Protein AF-A0A418M499-F1 (afdb_monomer)

Mean predicted aligned error: 8.82 Å

Organism: NCBI:txid2305895

pLDDT: mean 82.16, std 16.29, range [38.34, 95.44]

Radius of gyration: 14.76 Å; Cα contacts (8 Å, |Δi|>4): 53; chains: 1; bounding box: 34×19×52 Å

Structure (mmCIF, N/CA/C/O backbone):
data_AF-A0A418M499-F1
#
_entry.id   AF-A0A418M499-F1
#
loop_
_atom_site.group_PDB
_atom_site.id
_atom_site.type_symbol
_atom_site.label_atom_id
_atom_site.label_alt_id
_atom_site.label_comp_id
_atom_site.label_asym_id
_atom_site.label_entity_id
_atom_site.label_seq_id
_atom_site.pdbx_PDB_ins_code
_atom_site.Cartn_x
_atom_site.Cartn_y
_atom_site.Cartn_z
_atom_site.occupancy
_atom_site.B_iso_or_equiv
_atom_site.auth_seq_id
_atom_site.auth_comp_id
_atom_site.auth_asym_id
_atom_site.auth_atom_id
_atom_site.pdbx_PDB_model_num
ATOM 1 N N . MET A 1 1 ? 23.532 11.049 0.841 1.00 38.34 1 MET A N 1
ATOM 2 C CA . MET A 1 1 ? 23.082 10.213 1.975 1.00 38.34 1 MET A CA 1
ATOM 3 C C . MET A 1 1 ? 21.620 9.859 1.744 1.00 38.34 1 MET A C 1
ATOM 5 O O . MET A 1 1 ? 20.761 10.701 1.969 1.00 38.34 1 MET A O 1
ATOM 9 N N . THR A 1 2 ? 21.322 8.678 1.208 1.00 47.06 2 THR A N 1
ATOM 10 C CA . THR A 1 2 ? 19.938 8.220 1.009 1.00 47.06 2 THR A CA 1
ATOM 11 C C . THR A 1 2 ? 19.378 7.835 2.376 1.00 47.06 2 THR A C 1
ATOM 13 O O . THR A 1 2 ? 19.804 6.843 2.961 1.00 47.06 2 THR A O 1
ATOM 16 N N . LYS A 1 3 ? 18.491 8.667 2.939 1.00 58.06 3 LYS A N 1
ATOM 17 C CA . LYS A 1 3 ? 17.776 8.335 4.178 1.00 58.06 3 LYS A CA 1
ATOM 18 C C . LYS A 1 3 ? 17.050 7.005 3.962 1.00 58.06 3 LYS A C 1
ATOM 20 O O . LYS A 1 3 ? 16.300 6.871 2.999 1.00 58.06 3 LYS A O 1
ATOM 25 N N . ALA A 1 4 ? 17.297 6.028 4.830 1.00 64.19 4 ALA A N 1
ATOM 26 C CA . ALA A 1 4 ? 16.563 4.771 4.797 1.00 64.19 4 ALA A CA 1
ATOM 27 C C . ALA A 1 4 ? 15.073 5.064 5.035 1.00 64.19 4 ALA A C 1
ATOM 29 O O . ALA A 1 4 ? 14.724 5.741 6.004 1.00 64.19 4 ALA A O 1
ATOM 30 N N . LYS A 1 5 ? 14.203 4.593 4.136 1.00 72.69 5 LYS A N 1
ATOM 31 C CA . LYS A 1 5 ? 12.752 4.708 4.313 1.00 72.69 5 LYS A CA 1
ATOM 32 C C . LYS A 1 5 ? 12.307 3.810 5.482 1.00 72.69 5 LYS A C 1
ATOM 34 O O . LYS A 1 5 ? 12.885 2.736 5.675 1.00 72.69 5 LYS A O 1
ATOM 39 N N . PRO A 1 6 ? 11.274 4.201 6.249 1.00 83.12 6 PRO A N 1
ATOM 40 C CA . PRO A 1 6 ? 10.775 3.407 7.378 1.00 83.12 6 PRO A CA 1
ATOM 41 C C . PRO A 1 6 ? 9.982 2.154 6.948 1.00 83.12 6 PRO A C 1
ATOM 43 O O . PRO A 1 6 ? 9.388 1.470 7.780 1.00 83.12 6 PRO A O 1
ATOM 46 N N . TYR A 1 7 ? 9.954 1.840 5.652 1.00 88.25 7 TYR A N 1
ATOM 47 C CA . TYR A 1 7 ? 9.227 0.715 5.080 1.00 88.25 7 TYR A CA 1
ATOM 48 C C . TYR A 1 7 ? 9.954 0.133 3.868 1.00 88.25 7 TYR A C 1
ATOM 50 O O . TYR A 1 7 ? 10.845 0.756 3.285 1.00 88.25 7 TYR A O 1
ATOM 58 N N . GLN A 1 8 ? 9.546 -1.074 3.496 1.00 90.00 8 GLN A N 1
ATOM 59 C CA . GLN A 1 8 ? 10.018 -1.814 2.339 1.00 90.00 8 GLN A CA 1
ATOM 60 C C . GLN A 1 8 ? 8.823 -2.367 1.555 1.00 90.00 8 GLN A C 1
ATOM 62 O O . GLN A 1 8 ? 7.840 -2.824 2.144 1.00 90.00 8 GLN A O 1
ATOM 67 N N . ILE A 1 9 ? 8.939 -2.344 0.226 1.00 91.50 9 ILE A N 1
ATOM 68 C CA . ILE A 1 9 ? 8.023 -3.020 -0.693 1.00 91.50 9 ILE A CA 1
ATOM 69 C C . ILE A 1 9 ? 8.665 -4.347 -1.103 1.00 91.50 9 ILE A C 1
ATOM 71 O O . ILE A 1 9 ? 9.813 -4.368 -1.548 1.00 91.50 9 ILE A O 1
ATOM 75 N N . VAL A 1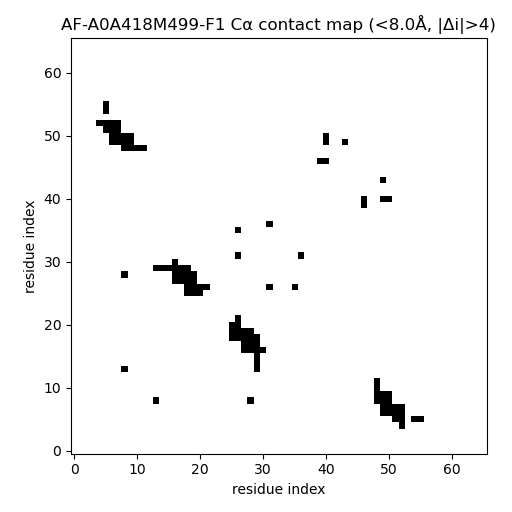 10 ? 7.944 -5.454 -0.934 1.00 90.94 10 VAL A N 1
ATOM 76 C CA . VAL A 1 10 ? 8.416 -6.813 -1.236 1.00 90.94 10 VAL A CA 1
ATOM 77 C C . VAL A 1 10 ? 7.525 -7.489 -2.272 1.00 90.94 10 VAL A C 1
ATOM 79 O O . VAL A 1 10 ? 6.329 -7.226 -2.343 1.00 90.94 10 VAL A O 1
ATOM 82 N N . GLY A 1 11 ? 8.107 -8.378 -3.078 1.00 88.94 11 GLY A N 1
ATOM 83 C CA . GLY A 1 11 ? 7.359 -9.153 -4.076 1.00 88.94 11 GLY A CA 1
ATOM 84 C C . GLY A 1 11 ? 6.869 -8.351 -5.287 1.00 88.94 11 GLY A C 1
ATOM 85 O O . GLY A 1 11 ? 6.198 -8.917 -6.143 1.00 88.94 11 GLY A O 1
ATOM 86 N N . LEU A 1 12 ? 7.221 -7.066 -5.383 1.00 89.50 12 LEU A N 1
ATOM 87 C CA . LEU A 1 12 ? 6.963 -6.213 -6.540 1.00 89.50 12 LEU A CA 1
ATOM 88 C C . LEU A 1 12 ? 8.282 -5.741 -7.151 1.00 89.50 12 LEU A C 1
ATOM 90 O O . LEU A 1 12 ? 9.283 -5.573 -6.451 1.00 89.50 12 LEU A O 1
ATOM 94 N N . VAL A 1 13 ? 8.267 -5.501 -8.461 1.00 91.31 13 VAL A N 1
ATOM 95 C CA . VAL A 1 13 ? 9.359 -4.801 -9.143 1.00 91.31 13 VAL A CA 1
ATOM 96 C C . VAL A 1 13 ? 9.274 -3.329 -8.759 1.00 91.31 13 VAL A C 1
ATOM 98 O O . VAL A 1 13 ? 8.239 -2.697 -8.958 1.00 91.31 13 VAL A O 1
ATOM 101 N N . LEU A 1 14 ? 10.349 -2.804 -8.171 1.00 91.00 14 LEU A N 1
ATOM 102 C CA . LEU A 1 14 ? 10.410 -1.407 -7.755 1.00 91.00 14 LEU A CA 1
ATOM 103 C C . LEU A 1 14 ? 10.482 -0.496 -8.982 1.00 91.00 14 LEU A C 1
ATOM 105 O O . LEU A 1 14 ? 11.231 -0.770 -9.920 1.00 91.00 14 LEU A O 1
ATOM 109 N N . ALA A 1 15 ? 9.720 0.591 -8.940 1.00 92.31 15 ALA A N 1
ATOM 110 C CA . ALA A 1 15 ? 9.694 1.635 -9.955 1.00 92.31 15 ALA A CA 1
ATOM 111 C C . ALA A 1 15 ? 9.682 3.014 -9.282 1.00 92.31 15 ALA A C 1
ATOM 113 O O . ALA A 1 15 ? 9.371 3.121 -8.095 1.00 92.31 15 ALA A O 1
ATOM 114 N N . ASP A 1 16 ? 10.000 4.059 -10.048 1.00 90.50 16 ASP A N 1
ATOM 115 C CA . ASP A 1 16 ? 10.042 5.442 -9.548 1.00 90.50 16 ASP A CA 1
ATOM 116 C C . ASP A 1 16 ? 8.663 5.964 -9.119 1.00 90.50 16 ASP A C 1
ATOM 118 O O . ASP A 1 16 ? 8.577 6.843 -8.268 1.00 90.50 16 ASP A O 1
ATOM 122 N N . SER A 1 17 ? 7.591 5.404 -9.686 1.00 92.94 17 SER A N 1
ATOM 123 C CA . SER A 1 17 ? 6.209 5.645 -9.275 1.00 92.94 17 SER A CA 1
ATOM 124 C C . SER A 1 17 ? 5.432 4.334 -9.307 1.00 92.94 17 SER A C 1
ATOM 126 O O . SER A 1 17 ? 5.529 3.549 -10.257 1.00 92.94 17 SER A O 1
ATOM 128 N N . MET A 1 18 ? 4.681 4.082 -8.242 1.00 94.25 18 MET A N 1
ATOM 129 C CA . MET A 1 18 ? 3.908 2.866 -8.013 1.00 94.25 18 MET A CA 1
ATOM 130 C C . MET A 1 18 ? 2.503 3.239 -7.509 1.00 94.25 18 MET A C 1
ATOM 132 O O . MET A 1 18 ? 2.184 3.012 -6.335 1.00 94.25 18 MET A O 1
ATOM 136 N N . PRO A 1 19 ? 1.656 3.823 -8.378 1.00 94.94 19 PRO A N 1
ATOM 137 C CA . PRO A 1 19 ? 0.331 4.281 -7.994 1.00 94.94 19 PRO A CA 1
ATOM 138 C C . PRO A 1 19 ? -0.601 3.103 -7.697 1.00 94.94 19 PRO A C 1
ATOM 140 O O . PRO A 1 19 ? -0.722 2.164 -8.488 1.00 94.94 19 PRO A O 1
ATOM 143 N N . ILE A 1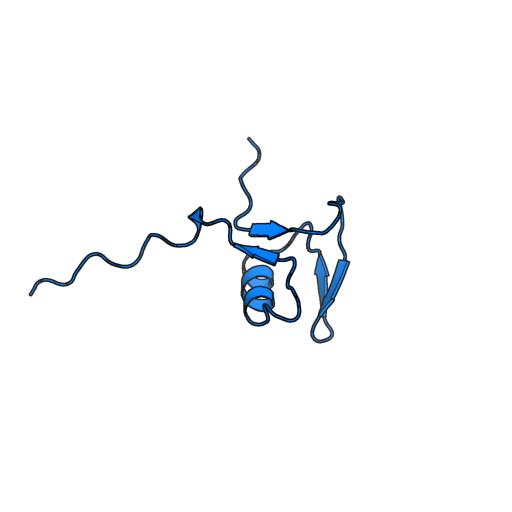 20 ? -1.310 3.181 -6.576 1.00 93.56 20 ILE A N 1
ATOM 144 C CA . ILE A 1 20 ? -2.376 2.258 -6.193 1.00 93.56 20 ILE A CA 1
ATOM 145 C C . ILE A 1 20 ? -3.641 3.025 -5.822 1.00 93.56 20 ILE A C 1
ATOM 147 O O . ILE A 1 20 ? -3.588 4.121 -5.269 1.00 93.56 20 ILE A O 1
ATOM 151 N N . LYS A 1 21 ? -4.794 2.402 -6.072 1.00 94.56 21 LYS A N 1
ATOM 152 C CA . LYS A 1 21 ? -6.085 2.867 -5.565 1.00 94.56 21 LYS A CA 1
ATOM 153 C C . LYS A 1 21 ? -6.469 2.069 -4.336 1.00 94.56 21 LYS A C 1
ATOM 155 O O . LYS A 1 21 ? -6.618 0.852 -4.416 1.00 94.56 21 LYS A O 1
ATOM 160 N N . PHE A 1 22 ? -6.666 2.755 -3.218 1.00 94.25 22 PHE A N 1
ATOM 161 C CA . PHE A 1 22 ? -7.020 2.137 -1.948 1.00 94.25 22 PHE A CA 1
ATOM 162 C C . PHE A 1 22 ? -8.089 2.968 -1.235 1.00 94.25 22 PHE A C 1
ATOM 164 O O . PHE A 1 22 ? -7.955 4.180 -1.104 1.00 94.25 22 PHE A O 1
ATOM 171 N N . ALA A 1 23 ? -9.181 2.339 -0.792 1.00 91.50 23 ALA A N 1
ATOM 172 C CA . ALA A 1 23 ? -10.295 3.023 -0.118 1.00 91.50 23 ALA A CA 1
ATOM 173 C C . ALA A 1 23 ? -10.813 4.288 -0.854 1.00 91.50 23 ALA A C 1
ATOM 175 O O . ALA A 1 23 ? -11.184 5.278 -0.228 1.00 91.50 23 ALA A O 1
ATOM 176 N N . GLY A 1 24 ? -10.809 4.276 -2.194 1.00 92.50 24 GLY A N 1
ATOM 177 C CA . GLY A 1 24 ? -11.244 5.412 -3.019 1.00 92.50 24 GLY A CA 1
ATOM 178 C C . GLY A 1 24 ? -10.246 6.573 -3.121 1.00 92.50 24 GLY A C 1
ATOM 179 O O . GLY A 1 24 ? -10.597 7.613 -3.671 1.00 92.50 24 GLY A O 1
ATOM 180 N N . ARG A 1 25 ? -9.018 6.406 -2.616 1.00 93.50 25 ARG A N 1
ATOM 181 C CA . ARG A 1 25 ? -7.919 7.378 -2.690 1.00 93.50 25 ARG A CA 1
ATOM 182 C C . ARG A 1 25 ? -6.754 6.808 -3.499 1.00 93.50 25 ARG A C 1
ATOM 184 O O . ARG A 1 25 ? -6.555 5.593 -3.526 1.00 93.50 25 ARG A O 1
ATOM 191 N N . ASP A 1 26 ? -5.998 7.687 -4.143 1.00 95.31 26 ASP A N 1
ATOM 192 C CA . ASP A 1 26 ? -4.763 7.341 -4.844 1.00 95.31 26 ASP A CA 1
ATOM 193 C C . ASP A 1 26 ? -3.568 7.489 -3.892 1.00 95.31 26 ASP A C 1
ATOM 195 O O . ASP A 1 26 ? -3.476 8.474 -3.160 1.00 95.31 26 ASP A O 1
ATOM 199 N N . PHE A 1 27 ? -2.666 6.510 -3.908 1.00 94.62 27 PHE A N 1
ATOM 200 C CA . PHE A 1 27 ? -1.415 6.512 -3.148 1.00 94.62 27 PHE A CA 1
ATOM 201 C C . PHE A 1 27 ? -0.266 6.119 -4.069 1.00 94.62 27 PHE A C 1
ATOM 203 O O . PHE A 1 27 ? -0.452 5.259 -4.928 1.00 94.62 27 PHE A O 1
ATOM 210 N N . ASP A 1 28 ? 0.925 6.673 -3.85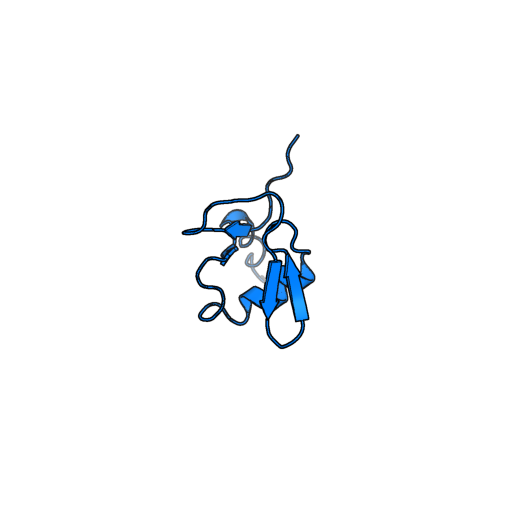9 1.00 95.44 28 ASP A N 1
ATOM 211 C CA . ASP A 1 28 ? 2.137 6.205 -4.532 1.00 95.44 28 ASP A CA 1
ATOM 212 C C . ASP A 1 28 ? 2.997 5.406 -3.551 1.00 95.44 28 ASP A C 1
ATOM 214 O O . ASP A 1 28 ? 3.567 5.959 -2.612 1.00 95.44 28 ASP A O 1
ATOM 218 N N . LEU A 1 29 ? 3.111 4.092 -3.764 1.00 92.56 29 LEU A N 1
ATOM 219 C CA . LEU A 1 29 ? 3.933 3.237 -2.906 1.00 92.56 29 LEU A CA 1
ATOM 220 C C . LEU A 1 29 ? 5.413 3.627 -2.950 1.00 92.56 29 LEU A C 1
ATOM 222 O O . LEU A 1 29 ? 6.124 3.428 -1.963 1.00 92.56 29 LEU A O 1
ATOM 226 N N . ALA A 1 30 ? 5.878 4.175 -4.074 1.00 91.81 30 ALA A N 1
ATOM 227 C CA . ALA A 1 30 ? 7.247 4.636 -4.210 1.00 91.81 30 ALA A CA 1
ATOM 228 C C . ALA A 1 30 ? 7.508 5.880 -3.350 1.00 91.81 30 ALA A C 1
ATOM 230 O O . ALA A 1 30 ? 8.659 6.095 -2.967 1.00 91.81 30 ALA A O 1
ATOM 231 N N . ASP A 1 31 ? 6.482 6.653 -2.982 1.00 92.50 31 ASP A N 1
ATOM 232 C CA . ASP A 1 31 ? 6.620 7.894 -2.216 1.00 92.50 31 ASP A CA 1
ATOM 233 C C . ASP A 1 31 ? 5.513 8.094 -1.168 1.00 92.50 31 ASP A C 1
ATOM 235 O O . ASP A 1 31 ? 4.828 9.111 -1.126 1.00 92.50 31 ASP A O 1
ATOM 239 N N . LEU A 1 32 ? 5.340 7.106 -0.284 1.00 91.25 32 LEU A N 1
ATOM 240 C CA . LEU A 1 32 ? 4.404 7.234 0.836 1.00 91.25 32 LEU A CA 1
ATOM 241 C C . LEU A 1 32 ? 4.925 8.200 1.902 1.00 91.25 32 LEU A C 1
ATOM 243 O O . LEU A 1 32 ? 6.032 8.025 2.433 1.00 91.25 32 LEU A O 1
ATOM 247 N N . SER A 1 33 ? 4.063 9.131 2.309 1.00 90.81 33 SER A N 1
ATOM 248 C CA . SER A 1 33 ? 4.227 9.883 3.551 1.00 90.81 33 SER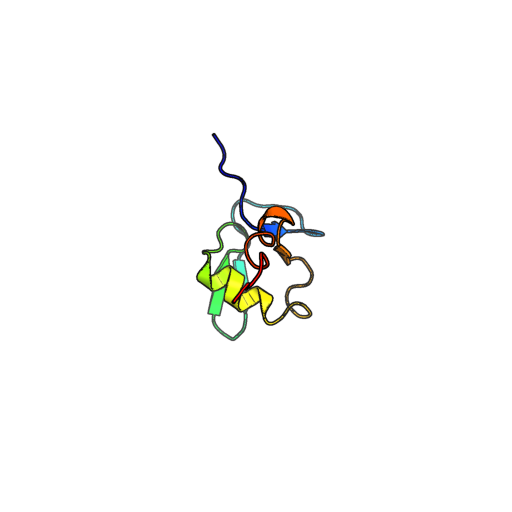 A CA 1
ATOM 249 C C . SER A 1 33 ? 4.054 8.985 4.786 1.00 90.81 33 SER A C 1
ATOM 251 O O . SER A 1 33 ? 3.542 7.864 4.720 1.00 90.81 33 SER A O 1
ATOM 253 N N . ALA A 1 34 ? 4.470 9.485 5.954 1.00 89.19 34 ALA A N 1
ATOM 254 C CA . ALA A 1 34 ? 4.323 8.756 7.214 1.00 89.19 34 ALA A CA 1
ATOM 255 C C . ALA A 1 34 ? 2.850 8.453 7.556 1.00 89.19 34 ALA A C 1
ATOM 257 O O . ALA A 1 34 ? 2.550 7.374 8.065 1.00 89.19 34 ALA A O 1
ATOM 258 N N . GLU A 1 35 ? 1.937 9.379 7.251 1.00 91.19 35 GLU A N 1
ATOM 259 C CA . GLU A 1 35 ? 0.499 9.223 7.506 1.00 91.19 35 GLU A CA 1
ATOM 260 C C . GLU A 1 35 ? -0.134 8.183 6.577 1.00 91.19 35 GLU A C 1
ATOM 262 O O . GLU A 1 35 ? -0.895 7.325 7.025 1.00 91.19 35 GLU A O 1
ATOM 267 N N . GLU A 1 36 ? 0.213 8.214 5.290 1.00 93.56 36 GLU A N 1
ATOM 268 C CA . GLU A 1 36 ? -0.291 7.258 4.301 1.00 93.56 36 GLU A CA 1
ATOM 269 C C . GLU A 1 36 ? 0.223 5.848 4.574 1.00 93.56 36 GLU A C 1
ATOM 271 O O . GLU A 1 36 ? -0.547 4.890 4.537 1.00 93.56 36 GLU A O 1
ATOM 276 N N . LEU A 1 37 ? 1.506 5.721 4.923 1.00 92.31 37 LEU A N 1
ATOM 277 C CA . LEU A 1 37 ? 2.081 4.460 5.370 1.00 92.31 37 LEU A CA 1
ATOM 278 C C . LEU A 1 37 ? 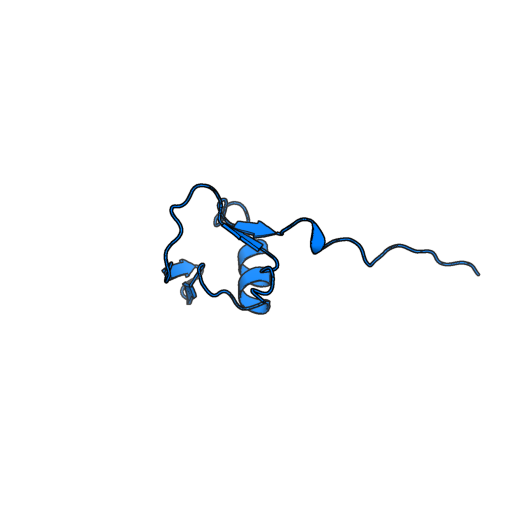1.331 3.919 6.593 1.00 92.31 37 LEU A C 1
ATOM 280 O O . LEU A 1 37 ? 0.909 2.764 6.587 1.00 92.31 37 LEU A O 1
ATOM 284 N N . ALA A 1 38 ? 1.141 4.744 7.628 1.00 91.88 38 ALA A N 1
ATOM 285 C CA . ALA A 1 38 ? 0.429 4.343 8.838 1.00 91.88 38 ALA A CA 1
ATOM 286 C C . ALA A 1 38 ? -1.019 3.920 8.544 1.00 91.88 38 ALA A C 1
ATOM 288 O O . ALA A 1 38 ? -1.510 2.973 9.153 1.00 91.88 38 ALA A O 1
ATOM 289 N N . PHE A 1 39 ? -1.688 4.582 7.598 1.00 94.19 39 PHE A N 1
ATOM 290 C CA . PHE A 1 39 ? -3.031 4.219 7.153 1.00 94.19 39 PHE A CA 1
ATOM 291 C C . PHE A 1 39 ? -3.059 2.875 6.412 1.00 94.19 39 PHE A C 1
ATOM 293 O O . PHE A 1 39 ? -3.837 1.995 6.777 1.00 94.19 39 PHE A O 1
ATOM 300 N N . LEU A 1 40 ? -2.195 2.681 5.410 1.00 93.94 40 LEU A N 1
ATOM 301 C CA . LEU A 1 40 ? -2.144 1.441 4.625 1.00 93.94 40 LEU A CA 1
ATOM 302 C C . LEU A 1 40 ? -1.785 0.230 5.498 1.00 93.94 40 LEU A C 1
ATOM 304 O O . LEU A 1 40 ? -2.347 -0.851 5.324 1.00 93.94 40 LEU A O 1
ATOM 308 N N . LEU A 1 41 ? -0.907 0.413 6.486 1.00 92.00 41 LEU A N 1
ATOM 309 C CA . LEU A 1 41 ? -0.510 -0.644 7.420 1.00 92.00 41 LEU A CA 1
ATOM 310 C C . LEU A 1 41 ? -1.635 -1.117 8.354 1.00 92.00 41 LEU A C 1
ATOM 312 O O . LEU A 1 41 ? -1.492 -2.184 8.948 1.00 92.00 41 LEU A O 1
ATOM 316 N N . GLN A 1 42 ? -2.756 -0.394 8.456 1.00 93.94 42 GLN A N 1
ATOM 317 C CA . GLN A 1 42 ? -3.951 -0.886 9.160 1.00 93.94 42 GLN A CA 1
ATOM 318 C C . GLN A 1 42 ? -4.633 -2.043 8.410 1.00 93.94 42 GLN A C 1
ATOM 320 O O . GLN A 1 42 ? -5.412 -2.782 9.009 1.00 93.94 42 GLN A O 1
ATOM 325 N N . TYR A 1 43 ? -4.320 -2.235 7.122 1.00 94.38 43 TYR A N 1
ATOM 326 C CA . TYR A 1 43 ? -4.946 -3.230 6.246 1.00 94.38 43 TYR A CA 1
ATOM 327 C C . TYR A 1 43 ? -3.906 -4.162 5.592 1.00 94.38 43 TYR A C 1
ATOM 329 O O . TYR A 1 43 ? -3.826 -4.247 4.362 1.00 94.38 43 TYR A O 1
ATOM 337 N N . PRO A 1 44 ? -3.106 -4.902 6.382 1.00 91.19 44 PRO A N 1
ATOM 338 C CA . PRO A 1 44 ? -1.959 -5.666 5.882 1.00 91.19 44 PRO A CA 1
ATOM 339 C C . PRO A 1 44 ? -2.330 -6.785 4.896 1.00 91.19 44 PRO A C 1
ATOM 341 O O . PRO A 1 44 ? -1.489 -7.192 4.097 1.00 91.19 44 PRO A O 1
ATOM 344 N N . GLU A 1 45 ? -3.572 -7.273 4.931 1.00 93.06 45 GLU A N 1
ATOM 345 C CA . GLU A 1 45 ? -4.083 -8.275 3.986 1.00 93.06 45 GLU A CA 1
ATOM 346 C C . GLU A 1 45 ? -4.309 -7.703 2.581 1.00 93.06 45 GLU A C 1
ATOM 348 O O . GLU A 1 45 ? -4.147 -8.413 1.593 1.00 93.06 45 GLU A O 1
ATOM 353 N N . GLN A 1 46 ? -4.652 -6.415 2.483 1.00 91.69 46 GLN A N 1
ATOM 354 C CA . GLN A 1 46 ? -4.876 -5.736 1.206 1.00 91.69 46 GLN A CA 1
ATOM 355 C C . GLN A 1 46 ? -3.583 -5.146 0.624 1.00 91.69 46 GLN A C 1
ATOM 357 O O . GLN A 1 46 ? -3.462 -5.014 -0.591 1.00 91.69 46 GLN A O 1
ATOM 362 N N . VAL A 1 47 ? -2.597 -4.838 1.476 1.00 92.81 47 VAL A N 1
ATOM 363 C CA . VAL A 1 47 ? -1.249 -4.401 1.072 1.00 92.81 47 VAL A CA 1
ATOM 364 C C . VAL A 1 47 ? -0.164 -5.396 1.524 1.00 92.81 47 VAL A C 1
ATOM 366 O O . VAL A 1 47 ? 0.765 -5.032 2.249 1.00 92.81 47 VAL A O 1
ATOM 369 N N . PRO A 1 48 ? -0.214 -6.673 1.089 1.00 93.38 48 PRO A N 1
ATOM 370 C CA . PRO A 1 48 ? 0.697 -7.714 1.579 1.00 93.38 48 PRO A CA 1
ATOM 371 C C . PRO A 1 48 ? 2.161 -7.477 1.183 1.00 93.38 48 PRO A C 1
ATOM 373 O O . PRO A 1 48 ? 3.067 -8.052 1.785 1.00 93.38 48 PRO A O 1
ATOM 376 N N . TYR A 1 49 ? 2.397 -6.623 0.189 1.00 92.38 49 TYR A N 1
ATOM 377 C CA . TYR A 1 49 ? 3.716 -6.203 -0.273 1.00 92.38 49 TYR A CA 1
ATOM 378 C C . TYR A 1 49 ? 4.345 -5.100 0.592 1.00 92.38 49 TYR A C 1
ATOM 380 O O . TYR A 1 49 ? 5.529 -4.828 0.428 1.00 92.38 49 TYR A O 1
ATOM 388 N N . LEU A 1 50 ? 3.602 -4.459 1.501 1.00 93.00 50 LEU A N 1
ATOM 389 C CA . LEU A 1 50 ? 4.106 -3.364 2.332 1.00 93.00 50 LEU A CA 1
ATOM 390 C C . LEU A 1 50 ? 4.537 -3.886 3.712 1.00 93.00 50 LEU A C 1
ATOM 392 O O . LEU A 1 50 ? 3.786 -4.591 4.397 1.00 93.00 50 LEU A O 1
ATOM 396 N N . ARG A 1 51 ? 5.771 -3.570 4.123 1.00 88.94 51 ARG A N 1
ATOM 397 C CA . ARG A 1 51 ? 6.363 -4.012 5.397 1.00 88.94 51 ARG A CA 1
ATOM 398 C C . ARG A 1 51 ? 7.107 -2.872 6.078 1.00 88.94 51 ARG A C 1
ATOM 400 O O . ARG A 1 51 ? 7.826 -2.129 5.422 1.00 88.94 51 ARG A O 1
ATOM 407 N N . LEU A 1 52 ? 6.990 -2.770 7.400 1.00 87.25 52 LEU A N 1
ATOM 408 C CA . LEU A 1 52 ? 7.853 -1.888 8.187 1.00 87.25 52 LEU A CA 1
ATO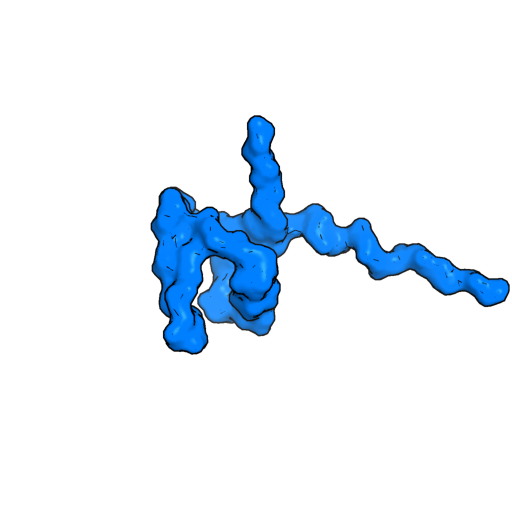M 409 C C . LEU A 1 52 ? 9.278 -2.441 8.207 1.00 87.25 52 LEU A C 1
ATOM 411 O O . LEU A 1 52 ? 9.484 -3.643 8.404 1.00 87.25 52 LEU A O 1
ATOM 415 N N . THR A 1 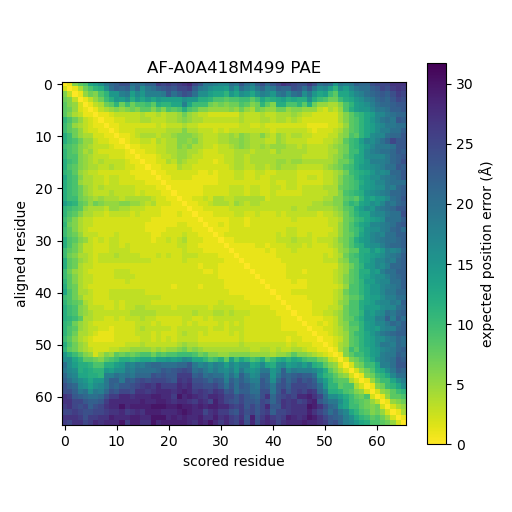53 ? 10.271 -1.569 8.048 1.00 80.94 53 THR A N 1
ATOM 416 C CA . THR A 1 53 ? 11.647 -1.954 8.355 1.00 80.94 53 THR A CA 1
ATOM 417 C C . THR A 1 53 ? 11.769 -2.072 9.876 1.00 80.94 53 THR A C 1
ATOM 419 O O . THR A 1 53 ? 11.339 -1.194 10.623 1.00 80.94 53 THR A O 1
ATOM 422 N N . LYS A 1 54 ? 12.322 -3.196 10.355 1.00 63.41 54 LYS A N 1
ATOM 423 C CA . LYS A 1 54 ? 12.379 -3.601 11.780 1.00 63.41 54 LYS A CA 1
ATOM 424 C C . LYS A 1 54 ? 12.937 -2.522 12.731 1.00 63.41 54 LYS A C 1
ATOM 426 O O . LYS A 1 54 ? 12.710 -2.582 13.932 1.00 63.41 54 LYS A O 1
ATOM 431 N N . THR A 1 55 ? 13.623 -1.516 12.199 1.00 55.31 55 THR A N 1
ATOM 432 C CA . THR A 1 55 ? 14.138 -0.347 12.921 1.00 55.31 55 THR A CA 1
ATOM 433 C C . THR A 1 55 ? 13.045 0.555 13.519 1.00 55.31 55 THR A C 1
ATOM 435 O O . THR A 1 55 ? 13.343 1.316 14.430 1.00 55.31 55 THR A O 1
ATOM 438 N N . ALA A 1 56 ? 11.785 0.469 13.076 1.00 53.25 56 ALA A N 1
ATOM 439 C CA . ALA A 1 56 ? 10.715 1.356 13.548 1.00 53.25 56 ALA A CA 1
ATOM 440 C C . ALA A 1 56 ? 10.134 1.013 14.940 1.00 53.25 56 ALA A C 1
ATOM 442 O O . ALA A 1 56 ? 9.291 1.757 15.433 1.00 53.25 56 ALA A O 1
ATOM 443 N N . VAL A 1 57 ? 10.539 -0.096 15.578 1.00 52.53 57 VAL A N 1
ATOM 444 C CA . VAL A 1 57 ? 9.846 -0.615 16.774 1.00 52.53 57 VAL A CA 1
ATOM 445 C C . VAL A 1 57 ? 10.809 -1.012 17.897 1.00 52.53 57 VAL A C 1
ATOM 447 O O . VAL A 1 57 ? 10.803 -2.157 18.327 1.00 52.53 57 VAL A O 1
ATOM 450 N N . VAL A 1 58 ? 11.648 -0.091 18.389 1.00 53.81 58 VAL A N 1
ATOM 451 C CA . VAL A 1 58 ? 12.267 -0.216 19.731 1.00 53.81 58 VAL A CA 1
ATOM 452 C C . VAL A 1 58 ? 12.501 1.169 20.360 1.00 53.81 58 VAL A C 1
ATOM 454 O O . VAL A 1 58 ? 13.638 1.586 20.536 1.00 53.81 58 VAL A O 1
ATOM 457 N N . THR A 1 59 ? 11.430 1.879 20.730 1.00 52.44 59 THR A N 1
ATOM 458 C CA . THR A 1 59 ? 11.490 2.872 21.823 1.00 52.44 59 THR A CA 1
ATOM 459 C C . THR A 1 59 ? 10.138 2.910 22.525 1.00 52.44 59 THR A C 1
ATOM 461 O O . THR A 1 59 ? 9.250 3.674 22.164 1.00 52.44 59 THR A O 1
ATOM 464 N N . GLY A 1 60 ? 9.951 2.033 23.503 1.00 56.69 60 GLY A N 1
ATOM 465 C CA . GLY A 1 60 ? 8.724 2.005 24.288 1.00 56.69 60 GLY A CA 1
ATOM 466 C C . GLY A 1 60 ? 8.638 0.763 25.148 1.00 56.69 60 GLY A C 1
ATOM 467 O O . GLY A 1 60 ? 7.784 -0.070 24.881 1.00 56.69 60 GLY A O 1
ATOM 468 N N . SER A 1 61 ? 9.561 0.611 26.102 1.00 58.12 61 SER A N 1
ATOM 469 C CA . SER A 1 61 ? 9.438 -0.206 27.325 1.00 58.12 61 SER A CA 1
ATOM 470 C C . SER A 1 61 ? 10.759 -0.139 28.106 1.00 58.12 61 SER A C 1
ATOM 472 O O .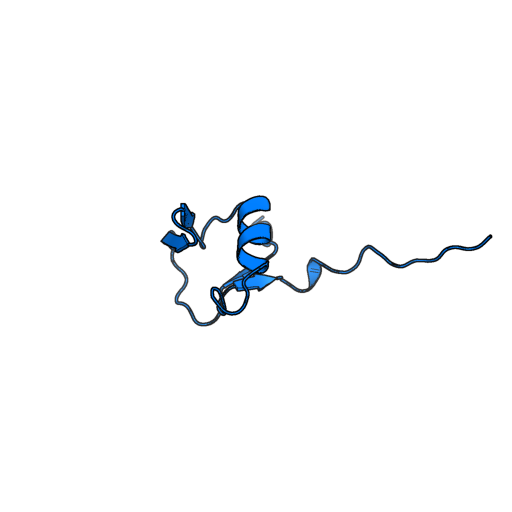 SER A 1 61 ? 11.608 -1.004 27.942 1.00 58.12 61 SER A O 1
ATOM 474 N N . ASP A 1 62 ? 10.941 0.900 28.917 1.00 56.09 62 ASP A N 1
ATOM 475 C CA . ASP A 1 62 ? 11.795 0.856 30.117 1.00 56.09 62 ASP A CA 1
ATOM 476 C C . ASP A 1 62 ? 11.090 1.755 31.149 1.00 56.09 62 ASP A C 1
ATOM 478 O O . ASP A 1 62 ? 11.035 2.971 30.990 1.00 56.09 62 ASP A O 1
ATOM 482 N N . GLN A 1 63 ? 10.077 1.190 31.805 1.00 55.28 63 GLN A N 1
ATOM 483 C CA . GLN A 1 63 ? 10.139 0.661 33.170 1.00 55.28 63 GLN A CA 1
ATOM 484 C C . GLN A 1 63 ? 9.772 1.760 34.180 1.00 55.28 63 GLN A C 1
ATOM 486 O O . GLN A 1 63 ? 10.523 2.688 34.452 1.00 55.28 63 GLN A O 1
ATOM 491 N N . ALA A 1 64 ? 8.554 1.636 34.708 1.00 59.28 64 ALA A N 1
ATOM 492 C CA . ALA A 1 64 ? 8.132 2.295 35.930 1.00 59.28 64 ALA A CA 1
ATOM 493 C C . ALA A 1 64 ? 8.957 1.750 37.104 1.00 59.28 64 ALA A C 1
ATOM 495 O O . ALA A 1 64 ? 9.086 0.532 37.222 1.00 59.28 64 ALA A O 1
ATOM 496 N N . ASP A 1 65 ? 9.438 2.627 37.980 1.00 60.19 65 ASP A N 1
ATOM 497 C CA . ASP A 1 65 ? 9.708 2.278 39.373 1.00 60.19 65 ASP A CA 1
ATOM 498 C C . ASP A 1 65 ? 9.237 3.438 40.258 1.00 60.19 65 ASP A C 1
ATOM 500 O O . ASP A 1 65 ? 9.357 4.611 39.884 1.00 60.19 65 ASP A O 1
ATOM 504 N N . ALA A 1 66 ? 8.560 3.059 41.336 1.00 60.75 66 ALA A N 1
ATOM 505 C CA . ALA A 1 66 ? 7.782 3.896 42.239 1.00 60.75 66 ALA A CA 1
ATOM 506 C C . ALA A 1 66 ? 8.591 4.300 43.476 1.00 60.75 66 ALA A C 1
ATOM 508 O O . ALA A 1 66 ? 9.526 3.557 43.841 1.00 60.75 66 ALA A O 1
#

Secondary structure (DSSP, 8-state):
--PPPSEEE-SS---S--EEEETTEEEEGGG--HHHHHHHTT-TTT-TTEEE-GGGS-SS------

Sequence (66 aa):
MTKAKPYQIVGLVLADSMPIKFAGRDFDLADLSAEELAFLLQYPEQVPYLRLTKTAVVTGSDQADA

Solvent-accessible surface area (backbone atoms only — not comparable to full-atom values): 4580 Å² total; per-residue (Å²): 133,84,76,81,65,72,50,46,77,47,99,60,86,86,54,92,69,41,78,46,80,54,98,92,40,81,47,38,72,57,69,61,51,74,67,57,46,59,56,51,62,76,41,48,85,84,38,71,39,60,42,73,39,81,82,80,74,83,87,89,85,85,76,91,83,132

Nearest PDB structures (foldseek):
  6pt3-assembly1_B  TM=3.512E-01  e=4.733E+00  Homo sapiens
  3or3-assembly1_B  TM=3.261E-01  e=8.171E+00  Helicobacter pylori 118
  4rwd-assembly2_B  TM=3.725E-01  e=8.748E+00  Escherichia coli

Foldseek 3Di:
DPPDDQKFFPPDDDDCFQWDQDPNDIDTPNDDDPVRLVV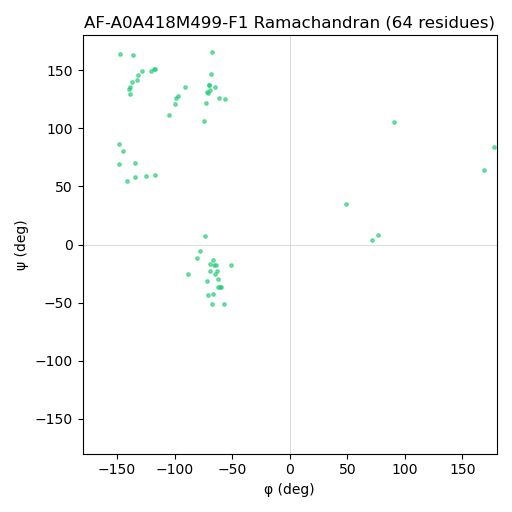VVVPCVVRVRMGGDPVPDPDDDDDDDD